Protein AF-A0A2W0AQI6-F1 (afdb_monomer)

Structure (mmCIF, N/CA/C/O backbone):
data_AF-A0A2W0AQI6-F1
#
_entry.id   AF-A0A2W0AQI6-F1
#
loop_
_atom_site.group_PDB
_atom_site.id
_atom_site.type_symbol
_atom_site.label_atom_id
_atom_site.label_alt_id
_atom_site.label_comp_id
_atom_site.label_asym_id
_atom_site.label_entity_id
_atom_site.label_seq_id
_atom_site.pdbx_PDB_ins_code
_atom_site.Cartn_x
_atom_site.Cartn_y
_atom_site.Cartn_z
_atom_site.occupancy
_atom_site.B_iso_or_equiv
_atom_site.auth_seq_id
_atom_site.auth_comp_id
_atom_site.auth_asym_id
_atom_site.auth_atom_id
_atom_site.pdbx_PDB_model_num
ATOM 1 N N . MET A 1 1 ? 1.315 15.169 10.668 1.00 60.94 1 MET A N 1
ATOM 2 C CA . MET A 1 1 ? 0.310 14.876 9.618 1.00 60.94 1 MET A CA 1
ATOM 3 C C . MET A 1 1 ? -0.712 16.007 9.590 1.00 60.94 1 MET A C 1
ATOM 5 O O . MET A 1 1 ? -1.248 16.310 10.646 1.00 60.94 1 MET A O 1
ATOM 9 N N . LEU A 1 2 ? -0.992 16.621 8.433 1.00 66.81 2 LEU A N 1
ATOM 10 C CA . LEU A 1 2 ? -1.968 17.726 8.332 1.00 66.81 2 LEU A CA 1
ATOM 11 C C . LEU A 1 2 ? -3.412 17.282 8.632 1.00 66.81 2 LEU A C 1
ATOM 13 O O . LEU A 1 2 ? -4.164 18.031 9.244 1.00 66.81 2 LEU A O 1
ATOM 17 N N . GLY A 1 3 ? -3.783 16.043 8.283 1.00 70.00 3 GLY A N 1
ATOM 18 C CA . GLY A 1 3 ? -5.128 15.510 8.546 1.00 70.00 3 GLY A CA 1
ATOM 19 C C . GLY A 1 3 ? -5.502 15.464 10.033 1.00 70.00 3 GLY A C 1
ATOM 20 O O . GLY A 1 3 ? -6.650 15.719 10.380 1.00 70.00 3 GLY A O 1
ATOM 21 N N . ALA A 1 4 ? -4.525 15.235 10.915 1.00 76.50 4 ALA A N 1
ATOM 22 C CA . ALA A 1 4 ? -4.731 15.207 12.365 1.00 76.50 4 ALA A CA 1
ATOM 23 C C . ALA A 1 4 ? -5.051 16.586 12.972 1.00 76.50 4 ALA A C 1
ATOM 25 O O . ALA A 1 4 ? -5.618 16.652 14.056 1.00 76.50 4 ALA A O 1
ATOM 26 N N . ALA A 1 5 ? -4.706 17.678 12.280 1.00 82.62 5 ALA A N 1
ATOM 27 C CA . ALA A 1 5 ? -4.998 19.048 12.709 1.00 82.62 5 ALA A CA 1
ATOM 28 C C . ALA A 1 5 ? -6.341 19.573 12.162 1.00 82.62 5 ALA A C 1
ATOM 30 O O . ALA A 1 5 ? -6.706 20.725 12.392 1.00 82.62 5 ALA A O 1
ATOM 31 N N . SER A 1 6 ? -7.076 18.749 11.406 1.00 88.50 6 SER A N 1
ATOM 32 C CA . SER A 1 6 ? -8.381 19.115 10.858 1.00 88.50 6 SER A CA 1
ATOM 33 C C . SER A 1 6 ? -9.426 19.253 11.961 1.00 88.50 6 SER A C 1
ATOM 35 O O . SER A 1 6 ? -9.529 18.394 12.832 1.00 88.50 6 SER A O 1
ATOM 37 N N . ARG A 1 7 ? -10.306 20.255 11.850 1.00 89.44 7 ARG A N 1
ATOM 38 C CA . ARG A 1 7 ? -11.473 20.405 12.742 1.00 89.44 7 ARG A CA 1
ATOM 39 C C . ARG A 1 7 ? -12.449 19.222 12.694 1.00 89.44 7 ARG A C 1
ATOM 41 O O . ARG A 1 7 ? -13.292 19.088 13.571 1.00 89.44 7 ARG A O 1
ATOM 48 N N . TYR A 1 8 ? -12.367 18.407 11.642 1.00 90.12 8 TYR A N 1
ATOM 49 C CA . TYR A 1 8 ? -13.178 17.203 11.477 1.00 90.12 8 TYR A CA 1
ATOM 50 C C . TYR A 1 8 ? -12.524 15.953 12.082 1.00 90.12 8 TYR A C 1
ATOM 52 O O . TYR A 1 8 ? -13.167 14.909 12.153 1.00 90.12 8 TYR A O 1
ATOM 60 N N . ALA A 1 9 ? -11.258 16.029 12.506 1.00 89.12 9 ALA A N 1
ATOM 61 C CA . ALA A 1 9 ? -10.592 14.924 13.177 1.00 89.12 9 ALA A CA 1
ATOM 62 C C . ALA A 1 9 ? -11.053 14.866 14.639 1.00 89.12 9 ALA A C 1
ATOM 64 O O . ALA A 1 9 ? -10.740 15.740 15.441 1.00 89.12 9 ALA A O 1
ATOM 65 N N . THR A 1 10 ? -11.803 13.824 14.995 1.00 89.94 10 THR A N 1
ATOM 66 C CA . THR A 1 10 ? -12.296 13.646 16.370 1.00 89.94 10 THR A CA 1
ATOM 67 C C . THR A 1 10 ? -11.220 13.098 17.306 1.00 89.94 10 THR A C 1
ATOM 69 O O . THR A 1 10 ? -11.241 13.368 18.504 1.00 89.94 10 THR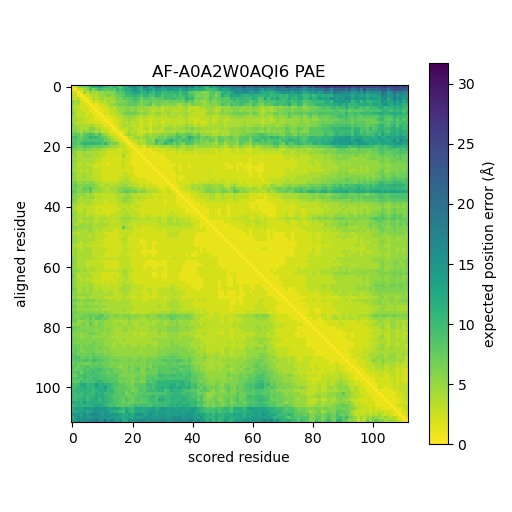 A O 1
ATOM 72 N N . ARG A 1 11 ? -10.279 12.305 16.780 1.00 89.88 11 ARG A N 1
ATOM 73 C CA . ARG A 1 11 ? -9.180 11.701 17.543 1.00 89.88 11 ARG A CA 1
ATOM 74 C C . ARG A 1 11 ? -7.918 11.644 16.689 1.00 89.88 11 ARG A C 1
ATOM 76 O O . ARG A 1 11 ? -7.989 11.405 15.486 1.00 89.88 11 ARG A O 1
ATOM 83 N N . SER A 1 12 ? -6.769 11.816 17.334 1.00 90.44 12 SER A N 1
ATOM 84 C CA . SER A 1 12 ? -5.445 11.619 16.745 1.00 90.44 12 SER A CA 1
ATOM 85 C C . SER A 1 12 ? -4.590 10.815 17.713 1.00 90.44 12 SER A C 1
ATOM 87 O O . SER A 1 12 ? -4.625 11.055 18.919 1.00 90.44 12 SER A O 1
ATOM 89 N N . LEU A 1 13 ? -3.823 9.870 17.183 1.00 89.44 13 LEU A N 1
ATOM 90 C CA . LEU A 1 13 ? -2.941 8.999 17.950 1.00 89.44 13 LEU A CA 1
ATOM 91 C C . LEU A 1 13 ? -1.550 9.027 17.322 1.00 89.44 13 LEU A C 1
ATOM 93 O O . LEU A 1 13 ? -1.416 9.152 16.104 1.00 89.44 13 LEU A O 1
ATOM 97 N N . SER A 1 14 ? -0.519 8.910 18.155 1.00 87.75 14 SER A N 1
ATOM 98 C CA . SER A 1 14 ? 0.849 8.764 17.664 1.00 87.75 14 SER A CA 1
ATOM 99 C C . SER A 1 14 ? 1.070 7.324 17.209 1.00 87.75 14 SER A C 1
ATOM 101 O O . SER A 1 14 ? 0.908 6.394 17.999 1.00 87.75 14 SER A O 1
ATOM 103 N N . SER A 1 15 ? 1.418 7.146 15.937 1.00 85.19 15 SER A N 1
ATOM 104 C CA . SER A 1 15 ? 1.823 5.854 15.380 1.00 85.19 15 SER A CA 1
ATOM 105 C C . SER A 1 15 ? 3.336 5.667 15.539 1.00 85.19 15 SER A C 1
ATOM 107 O O . SER A 1 15 ? 4.074 6.651 15.443 1.00 85.19 15 SER A O 1
ATOM 109 N N . PRO A 1 16 ? 3.824 4.423 15.702 1.00 88.50 16 PRO A N 1
ATOM 110 C CA . PRO A 1 16 ? 5.238 4.098 15.521 1.00 88.50 16 PRO A CA 1
ATOM 111 C C . PRO A 1 16 ? 5.760 4.517 14.136 1.00 88.50 16 PRO A C 1
ATOM 113 O O . PRO A 1 16 ? 4.971 4.688 13.199 1.00 88.50 16 PRO A O 1
ATOM 116 N N . SER A 1 17 ? 7.086 4.653 14.020 1.00 83.19 17 SER A N 1
ATOM 117 C CA . SER A 1 17 ? 7.779 4.969 12.761 1.00 83.19 17 SER A CA 1
ATOM 118 C C . SER A 1 17 ? 7.550 3.887 11.699 1.00 83.19 17 SER A C 1
ATOM 120 O O . SER A 1 17 ? 7.428 2.707 12.038 1.00 83.19 17 SER A O 1
ATOM 122 N N . SER A 1 18 ? 7.542 4.266 10.413 1.00 74.12 18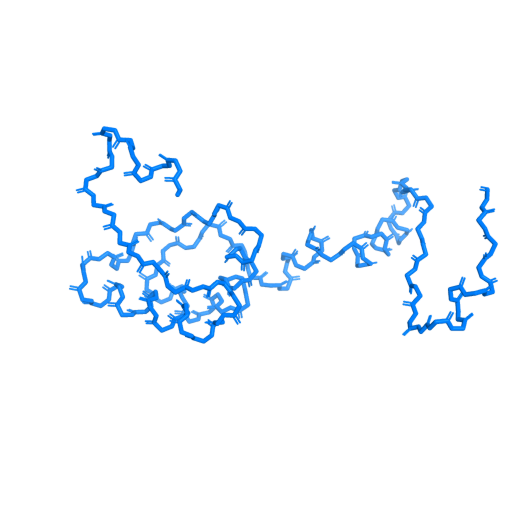 SER A N 1
ATOM 123 C CA . SER A 1 18 ? 7.332 3.320 9.305 1.00 74.12 18 SER A CA 1
ATOM 124 C C . SER A 1 18 ? 8.483 2.326 9.118 1.00 74.12 18 SER A C 1
ATOM 126 O O . SER A 1 18 ? 8.272 1.214 8.630 1.00 74.12 18 SER A O 1
ATOM 128 N N . GLU A 1 19 ? 9.684 2.677 9.583 1.00 76.25 19 GLU A N 1
ATOM 129 C CA . GLU A 1 19 ? 10.852 1.787 9.595 1.00 76.25 19 GLU A CA 1
ATOM 130 C C . GLU A 1 19 ? 10.657 0.572 10.520 1.00 76.25 19 GLU A C 1
ATOM 132 O O . GLU A 1 19 ? 11.256 -0.484 10.323 1.00 76.25 19 GLU A O 1
ATOM 137 N N . GLU A 1 20 ? 9.765 0.676 11.508 1.00 82.44 20 GLU A N 1
ATOM 138 C CA . GLU A 1 20 ? 9.513 -0.370 12.496 1.00 82.44 20 GLU A CA 1
ATOM 139 C C . GLU A 1 20 ? 8.260 -1.176 12.136 1.00 82.44 20 GLU A C 1
ATOM 141 O O . GLU A 1 20 ? 7.305 -1.263 12.912 1.00 82.44 20 GLU A O 1
ATOM 146 N N . SER A 1 21 ? 8.266 -1.803 10.954 1.00 84.94 21 SER A N 1
ATOM 147 C CA . SER A 1 21 ? 7.081 -2.443 10.357 1.00 84.94 21 SER A CA 1
ATOM 148 C C . SER A 1 21 ? 6.312 -3.370 11.311 1.00 84.94 21 SER A C 1
ATOM 150 O O . SER A 1 21 ? 5.083 -3.358 11.327 1.00 84.94 21 SER A O 1
ATOM 152 N N . ARG A 1 22 ? 7.009 -4.145 12.158 1.00 90.56 22 ARG A N 1
ATOM 153 C CA . ARG A 1 22 ? 6.357 -5.015 13.155 1.00 90.56 22 ARG A CA 1
ATOM 154 C C . ARG A 1 22 ? 5.633 -4.218 14.243 1.00 90.56 22 ARG A C 1
ATOM 156 O O . ARG A 1 22 ? 4.484 -4.525 14.534 1.00 90.56 22 ARG A O 1
ATOM 163 N N . LYS A 1 23 ? 6.252 -3.166 14.790 1.00 93.00 23 LYS A N 1
ATOM 164 C CA . LYS A 1 23 ? 5.600 -2.305 15.791 1.00 93.00 23 LYS A CA 1
ATOM 165 C C . LYS A 1 23 ? 4.394 -1.584 15.201 1.00 93.00 23 LYS A C 1
ATOM 167 O O . LYS A 1 23 ? 3.386 -1.431 15.881 1.00 93.00 23 LYS A O 1
ATOM 172 N N . GLN A 1 24 ? 4.484 -1.159 13.942 1.00 92.94 24 GLN A N 1
ATOM 173 C CA . GLN A 1 24 ? 3.368 -0.512 13.258 1.00 92.94 24 GLN A CA 1
ATOM 174 C C . GLN A 1 24 ? 2.207 -1.489 13.009 1.00 92.94 24 GLN A C 1
ATOM 176 O O . GLN A 1 24 ? 1.048 -1.127 13.205 1.00 92.94 24 GLN A O 1
ATOM 181 N N . LEU A 1 25 ? 2.505 -2.741 12.648 1.00 94.88 25 LEU A N 1
ATOM 182 C CA . LEU A 1 25 ? 1.500 -3.798 12.533 1.00 94.88 25 LEU A CA 1
ATOM 183 C C . LEU A 1 25 ? 0.817 -4.078 13.879 1.00 94.88 25 LEU A C 1
ATOM 185 O O . LEU A 1 25 ? -0.412 -4.068 13.957 1.00 94.88 25 LEU A O 1
ATOM 189 N N . ASP A 1 26 ? 1.604 -4.266 14.940 1.00 94.94 26 ASP A N 1
ATOM 190 C CA . ASP A 1 26 ? 1.089 -4.514 16.289 1.00 94.94 26 ASP A CA 1
ATOM 191 C C . ASP A 1 26 ? 0.246 -3.334 16.787 1.00 94.94 26 ASP A C 1
ATOM 193 O O . ASP A 1 26 ? -0.784 -3.532 17.433 1.00 94.94 26 ASP A O 1
ATOM 197 N N . PHE A 1 27 ? 0.648 -2.101 16.467 1.00 95.12 27 PHE A N 1
ATOM 198 C CA . PHE A 1 27 ? 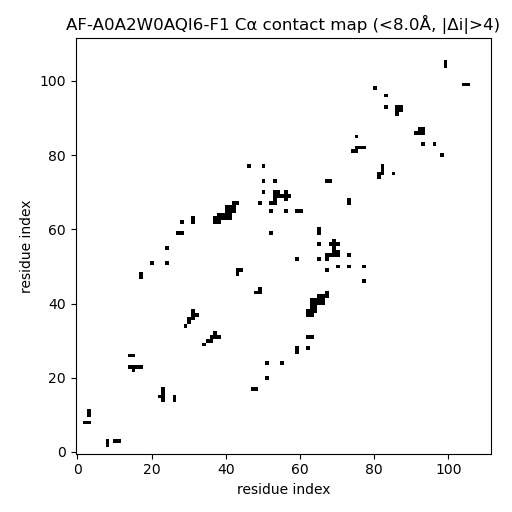-0.127 -0.899 16.763 1.00 95.12 27 PHE A CA 1
ATOM 199 C C . PHE A 1 27 ? -1.508 -0.946 16.102 1.00 95.12 27 PHE A C 1
ATOM 201 O O . PHE A 1 27 ? -2.501 -0.741 16.794 1.00 95.12 27 PHE A O 1
ATOM 208 N N . LEU A 1 28 ? -1.593 -1.270 14.807 1.00 95.06 28 LEU A N 1
ATOM 209 C CA . LEU A 1 28 ? -2.872 -1.367 14.094 1.00 95.06 28 LEU A CA 1
ATOM 210 C C . LEU A 1 28 ? -3.767 -2.473 14.670 1.00 95.06 28 LEU A C 1
ATOM 212 O O . LEU A 1 28 ? -4.947 -2.245 14.911 1.00 95.06 28 LEU A O 1
ATOM 216 N N . VAL A 1 29 ? -3.223 -3.654 14.965 1.00 95.56 29 VAL A N 1
ATOM 217 C CA . VAL A 1 29 ? -4.016 -4.740 15.571 1.00 95.56 29 VAL A CA 1
ATOM 218 C C . VAL A 1 29 ? -4.537 -4.335 16.955 1.00 95.56 29 VAL A C 1
ATOM 220 O O . VAL A 1 29 ? -5.725 -4.477 17.246 1.00 95.56 29 VAL A O 1
ATOM 223 N N . ASN A 1 30 ? -3.677 -3.763 17.803 1.00 95.38 30 ASN A N 1
ATOM 224 C CA . ASN A 1 30 ? -4.082 -3.282 19.124 1.00 95.38 30 ASN A CA 1
ATOM 225 C C . ASN A 1 30 ? -5.116 -2.157 19.041 1.00 95.38 30 ASN A C 1
ATOM 227 O O . ASN A 1 30 ? -6.014 -2.100 19.879 1.00 95.38 30 ASN A O 1
ATOM 231 N N . LEU A 1 31 ? -5.000 -1.282 18.043 1.00 95.00 31 LEU A N 1
ATOM 232 C CA . LEU A 1 31 ? -5.934 -0.191 17.821 1.00 95.00 31 LEU A CA 1
ATOM 233 C C . LEU A 1 31 ? -7.342 -0.729 17.539 1.00 95.00 31 LEU A C 1
ATOM 235 O O . LEU A 1 31 ? -8.296 -0.283 18.172 1.00 95.00 31 LEU A O 1
ATOM 239 N N . ALA A 1 32 ? -7.479 -1.726 16.661 1.00 95.31 32 ALA A N 1
ATOM 240 C CA . ALA A 1 32 ? -8.768 -2.362 16.383 1.00 95.31 32 ALA A CA 1
ATOM 241 C C . ALA A 1 32 ? -9.417 -2.960 17.637 1.00 95.31 32 ALA A C 1
ATOM 243 O O . ALA A 1 32 ? -10.612 -2.769 17.862 1.00 95.31 32 ALA A O 1
ATOM 244 N N . ILE A 1 33 ? -8.620 -3.658 18.453 1.00 93.44 33 ILE A N 1
ATOM 245 C CA . ILE A 1 33 ? -9.097 -4.391 19.632 1.00 93.44 33 ILE A CA 1
ATOM 246 C C . ILE A 1 33 ? -9.466 -3.440 20.777 1.00 93.44 33 ILE A C 1
ATOM 248 O O . ILE A 1 33 ? -10.484 -3.638 21.435 1.00 93.44 33 ILE A O 1
ATOM 252 N N . LYS A 1 34 ? -8.638 -2.423 21.041 1.00 93.38 34 LYS A N 1
ATOM 253 C CA . LYS A 1 34 ? -8.758 -1.581 22.243 1.00 93.38 34 LYS A CA 1
ATOM 254 C C . LYS A 1 34 ? -9.607 -0.334 22.034 1.00 93.38 34 LYS A C 1
ATOM 256 O O . LYS A 1 34 ? -10.247 0.118 22.974 1.00 93.38 34 LYS A O 1
ATOM 261 N N . GLU A 1 35 ? -9.619 0.218 20.822 1.00 90.31 35 GLU A N 1
ATOM 262 C CA . GLU A 1 35 ? -10.231 1.526 20.550 1.00 90.31 35 GLU A CA 1
ATOM 263 C C . GLU A 1 35 ? -11.581 1.437 19.828 1.00 90.31 35 GLU A C 1
ATOM 265 O O . GLU A 1 35 ? -12.125 2.461 19.416 1.00 90.31 35 GLU A O 1
ATOM 270 N N . GLY A 1 36 ? -12.135 0.231 19.660 1.00 87.50 36 GLY A N 1
ATOM 271 C CA . GLY A 1 36 ? -13.464 0.036 19.072 1.00 87.50 36 GLY A CA 1
ATOM 272 C C . GLY A 1 36 ? -13.558 0.416 17.590 1.00 87.50 36 GLY A C 1
ATOM 273 O O . GLY A 1 36 ? -14.646 0.703 17.097 1.00 87.50 36 GLY A O 1
ATOM 274 N N . VAL A 1 37 ? -12.428 0.427 16.872 1.00 93.62 37 VAL A N 1
ATOM 275 C CA . VAL A 1 37 ? -12.365 0.751 15.432 1.00 93.62 37 VAL A CA 1
ATOM 276 C C . VAL A 1 37 ? -12.350 -0.490 14.532 1.00 93.62 37 VAL A C 1
ATOM 278 O O . VAL A 1 37 ? -12.059 -0.400 13.339 1.00 93.62 37 VAL A O 1
ATOM 281 N N . ALA A 1 38 ? -12.652 -1.666 15.084 1.00 94.75 38 ALA A N 1
ATOM 282 C CA . ALA A 1 38 ? -12.808 -2.882 14.297 1.00 94.75 38 ALA A CA 1
ATOM 283 C C . ALA A 1 38 ? -13.890 -2.699 13.212 1.00 94.75 38 ALA A C 1
ATOM 285 O O . ALA A 1 38 ? -14.948 -2.113 13.440 1.00 94.75 38 ALA A O 1
ATOM 286 N N . GLY A 1 39 ? -13.606 -3.174 12.001 1.00 96.56 39 GLY A N 1
ATOM 287 C CA . GLY A 1 39 ? -14.464 -3.036 10.825 1.00 96.56 39 GLY A CA 1
ATOM 288 C C . GLY A 1 39 ? -14.405 -1.670 10.134 1.00 96.56 39 GLY A C 1
ATOM 289 O O . GLY A 1 39 ? -15.069 -1.489 9.109 1.00 96.56 39 GLY A O 1
ATOM 290 N N . TRP A 1 40 ? -13.617 -0.714 10.638 1.00 97.00 40 TRP A N 1
ATOM 291 C CA . TRP A 1 40 ? -13.450 0.589 9.990 1.00 97.00 40 TRP A CA 1
ATOM 292 C C . TRP A 1 40 ? -12.658 0.472 8.687 1.00 97.00 40 TRP A C 1
ATOM 294 O O . TRP A 1 40 ? -11.850 -0.442 8.502 1.00 97.00 40 TRP A O 1
ATOM 304 N N . ALA A 1 41 ? -12.889 1.422 7.779 1.00 97.12 41 ALA A N 1
ATOM 305 C CA . ALA A 1 41 ? -12.108 1.541 6.558 1.00 97.12 41 ALA A CA 1
ATOM 306 C C . ALA A 1 41 ? -10.753 2.201 6.841 1.00 97.12 41 ALA A C 1
ATOM 308 O O . ALA A 1 41 ? -10.695 3.261 7.465 1.00 97.12 41 ALA A O 1
ATOM 309 N N . VAL A 1 42 ? -9.672 1.588 6.359 1.00 95.62 42 VAL A N 1
ATOM 310 C CA . VAL A 1 42 ? -8.310 2.119 6.521 1.00 95.62 42 VAL A CA 1
ATOM 311 C C . VAL A 1 42 ? -7.859 2.779 5.227 1.00 95.62 42 VAL A C 1
ATOM 313 O O . VAL A 1 42 ? -7.843 2.137 4.176 1.00 95.62 42 VAL A O 1
ATOM 316 N N . PHE A 1 43 ? -7.455 4.046 5.320 1.00 94.12 43 PHE A N 1
ATOM 317 C CA . PHE A 1 43 ? -6.915 4.837 4.215 1.00 94.12 43 PHE A CA 1
ATOM 318 C C . PHE A 1 43 ? -5.441 5.165 4.484 1.00 94.12 43 PHE A C 1
ATOM 320 O O . PHE A 1 43 ? -5.152 6.129 5.198 1.00 94.12 43 PHE A O 1
ATOM 327 N N . PRO A 1 44 ? -4.491 4.367 3.967 1.00 92.44 44 PRO A N 1
ATOM 328 C CA . PRO A 1 44 ? -3.080 4.718 4.052 1.00 92.44 44 PRO A CA 1
ATOM 329 C C . PRO A 1 44 ? -2.771 5.947 3.190 1.00 92.44 44 PRO A C 1
ATOM 331 O O . PRO A 1 44 ? -3.257 6.069 2.069 1.00 92.44 44 PRO A O 1
ATOM 334 N N . THR A 1 45 ? -1.934 6.846 3.708 1.00 90.00 45 THR A N 1
ATOM 335 C CA . THR A 1 45 ? -1.573 8.110 3.037 1.00 90.00 45 THR A CA 1
ATOM 336 C C . THR A 1 45 ? -0.091 8.206 2.674 1.00 90.00 45 THR A C 1
ATOM 338 O O . THR A 1 45 ? 0.366 9.269 2.266 1.00 90.00 45 THR A O 1
ATOM 341 N N . SER A 1 46 ? 0.682 7.139 2.880 1.00 89.88 46 SER A N 1
ATOM 342 C CA . SER A 1 46 ? 2.092 7.055 2.490 1.00 89.88 46 SER A CA 1
ATOM 343 C C . SER A 1 46 ? 2.397 5.693 1.886 1.00 89.88 46 SER A C 1
ATOM 345 O O . SER A 1 46 ? 1.827 4.691 2.325 1.00 89.88 46 SER A O 1
ATOM 347 N N . ASP A 1 47 ? 3.328 5.655 0.935 1.00 89.69 47 ASP A N 1
ATOM 348 C CA . ASP A 1 47 ? 3.729 4.428 0.240 1.00 89.69 47 ASP A CA 1
ATOM 349 C C . ASP A 1 47 ? 4.161 3.329 1.217 1.00 89.69 47 ASP A C 1
ATOM 351 O O . ASP A 1 47 ? 3.724 2.187 1.082 1.00 89.69 47 ASP A O 1
ATOM 355 N N . ASP A 1 48 ? 4.922 3.669 2.262 1.00 90.38 48 ASP A N 1
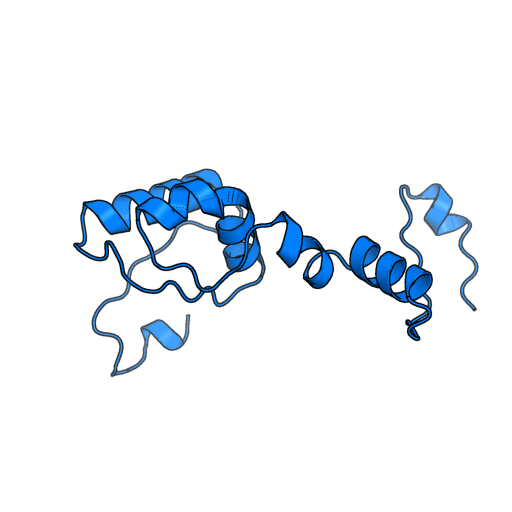ATOM 356 C CA . ASP A 1 48 ? 5.322 2.715 3.306 1.00 90.38 48 ASP A CA 1
ATOM 357 C C . ASP A 1 48 ? 4.120 2.040 3.968 1.00 90.38 48 ASP A C 1
ATOM 359 O O . ASP A 1 48 ? 4.091 0.820 4.141 1.00 90.38 48 ASP A O 1
ATOM 363 N N . THR A 1 49 ? 3.097 2.827 4.310 1.00 92.19 49 THR A N 1
ATOM 364 C CA . THR A 1 49 ? 1.911 2.309 4.998 1.00 92.19 49 THR A CA 1
ATOM 365 C C . THR A 1 49 ? 1.046 1.492 4.042 1.00 92.19 49 THR A C 1
ATOM 367 O O . THR A 1 49 ? 0.520 0.450 4.433 1.00 92.19 49 THR A O 1
ATOM 370 N N . VAL A 1 50 ? 0.943 1.908 2.773 1.00 94.31 50 VAL A N 1
ATOM 371 C CA . VAL A 1 50 ? 0.283 1.122 1.718 1.00 94.31 50 VAL A CA 1
ATOM 372 C C . VAL A 1 50 ? 0.983 -0.239 1.576 1.00 94.31 50 VAL A C 1
ATOM 374 O O . VAL A 1 50 ? 0.325 -1.281 1.585 1.00 94.31 50 VAL A O 1
ATOM 377 N N . MET A 1 51 ? 2.317 -0.258 1.503 1.00 94.44 51 MET A N 1
ATOM 378 C CA . MET A 1 51 ? 3.103 -1.488 1.384 1.00 94.44 51 MET A CA 1
ATOM 379 C C . MET A 1 51 ? 2.972 -2.390 2.615 1.00 94.44 51 MET A C 1
ATOM 381 O O . MET A 1 51 ? 2.798 -3.600 2.455 1.00 94.44 51 MET A O 1
ATOM 385 N N . LEU A 1 52 ? 3.028 -1.826 3.827 1.00 95.00 52 LEU A N 1
ATOM 386 C CA . LEU A 1 52 ? 2.824 -2.560 5.079 1.00 95.00 52 LEU A CA 1
ATOM 387 C C . LEU A 1 52 ? 1.466 -3.270 5.069 1.00 95.00 52 LEU A C 1
ATOM 389 O O . LEU A 1 52 ? 1.401 -4.487 5.251 1.00 95.00 52 LEU A O 1
ATOM 393 N N . ILE A 1 53 ? 0.392 -2.520 4.801 1.00 96.19 53 ILE A N 1
ATOM 394 C CA . ILE A 1 53 ? -0.971 -3.056 4.781 1.00 96.19 53 ILE A CA 1
ATOM 395 C C . ILE A 1 53 ? -1.104 -4.138 3.711 1.00 96.19 53 ILE A C 1
ATOM 397 O O . ILE A 1 53 ? -1.633 -5.208 3.990 1.00 96.19 53 ILE A O 1
ATOM 401 N N . ALA A 1 54 ? -0.587 -3.914 2.503 1.00 96.75 54 ALA A N 1
ATOM 402 C CA . ALA A 1 54 ? -0.679 -4.885 1.417 1.00 96.75 54 ALA A CA 1
ATOM 403 C C . ALA A 1 54 ? 0.076 -6.192 1.703 1.00 96.75 54 ALA A C 1
ATOM 405 O O . ALA A 1 54 ? -0.381 -7.269 1.304 1.00 96.75 54 ALA A O 1
ATOM 406 N N . ARG A 1 55 ? 1.236 -6.114 2.371 1.00 96.00 55 ARG A N 1
ATOM 407 C CA . ARG A 1 55 ? 2.040 -7.283 2.771 1.00 96.00 55 ARG A CA 1
ATOM 408 C C . ARG A 1 55 ? 1.388 -8.067 3.908 1.00 96.00 55 ARG A C 1
ATOM 410 O O . ARG A 1 55 ? 1.464 -9.291 3.904 1.00 96.00 55 ARG A O 1
ATOM 417 N N . HIS A 1 56 ? 0.705 -7.382 4.823 1.00 97.00 56 HIS A N 1
ATOM 418 C CA . HIS A 1 56 ? -0.019 -7.983 5.950 1.00 97.00 56 HIS A CA 1
ATOM 419 C C . HIS A 1 56 ? -1.538 -8.023 5.737 1.00 97.00 56 HIS A C 1
ATOM 421 O O . HIS A 1 56 ? -2.302 -8.087 6.699 1.00 97.00 56 HIS A O 1
ATOM 427 N N . HIS A 1 57 ? -1.980 -8.008 4.476 1.00 97.69 57 HIS A N 1
ATOM 428 C CA . HIS A 1 57 ? -3.386 -7.825 4.125 1.00 97.69 57 HIS A CA 1
ATOM 429 C C . HIS A 1 57 ? -4.283 -8.892 4.746 1.00 97.69 57 HIS A C 1
ATOM 431 O O . HIS A 1 57 ? -5.339 -8.551 5.259 1.00 97.69 57 HIS A O 1
ATOM 437 N N . ALA A 1 58 ? -3.883 -10.168 4.700 1.00 97.44 58 ALA A N 1
ATOM 438 C CA . ALA A 1 58 ? -4.688 -11.267 5.236 1.00 97.44 58 ALA A CA 1
ATOM 439 C C . ALA A 1 58 ? -5.033 -11.034 6.716 1.00 97.44 58 ALA A C 1
ATOM 441 O O . ALA A 1 58 ? -6.207 -10.945 7.057 1.00 97.44 58 ALA A O 1
ATOM 442 N N . LEU A 1 59 ? -4.013 -10.790 7.543 1.00 96.88 59 LEU A N 1
ATOM 443 C CA . LEU A 1 59 ? -4.176 -10.514 8.968 1.00 96.88 59 LEU A CA 1
ATOM 444 C C . LEU A 1 59 ? -4.997 -9.242 9.219 1.00 96.88 59 LEU A C 1
ATOM 446 O O . LEU A 1 59 ? -5.953 -9.249 9.982 1.00 96.88 59 LEU A O 1
ATOM 450 N N . LEU A 1 60 ? -4.640 -8.127 8.576 1.00 97.56 60 LEU A N 1
ATOM 451 C CA . LEU A 1 60 ? -5.309 -6.848 8.831 1.00 97.56 60 LEU A CA 1
ATOM 452 C C . LEU A 1 60 ? -6.758 -6.824 8.326 1.00 97.56 60 LEU A C 1
ATOM 454 O O . LEU A 1 60 ? -7.571 -6.079 8.870 1.00 97.56 60 LEU A O 1
ATOM 458 N N . SER A 1 61 ? -7.100 -7.647 7.330 1.00 97.56 61 SER A N 1
ATOM 459 C CA . SER A 1 61 ? -8.472 -7.769 6.828 1.00 97.56 61 SER A CA 1
ATOM 460 C C . SER A 1 61 ? -9.427 -8.464 7.800 1.00 97.56 61 SER A C 1
ATOM 462 O O . SER A 1 61 ? -10.636 -8.309 7.665 1.00 97.56 61 SER A O 1
ATOM 464 N N . GLU A 1 62 ? -8.907 -9.164 8.813 1.00 97.38 62 GLU A N 1
ATOM 465 C CA . GLU A 1 62 ? -9.720 -9.711 9.908 1.00 97.38 62 GLU A CA 1
ATOM 466 C C . GLU A 1 62 ? -10.234 -8.604 10.843 1.00 97.38 62 GLU A C 1
ATOM 468 O O . GLU A 1 62 ? -11.291 -8.741 11.457 1.00 97.38 62 GLU A O 1
ATOM 473 N N . PHE A 1 63 ? -9.514 -7.480 10.922 1.00 97.50 63 PHE A N 1
ATOM 474 C CA . PHE A 1 63 ? -9.822 -6.368 11.823 1.00 97.50 63 PHE A CA 1
ATOM 475 C C . PHE A 1 63 ? -10.408 -5.148 11.110 1.00 97.50 63 PHE A C 1
ATOM 477 O O . PHE A 1 63 ? -11.112 -4.360 11.738 1.00 97.50 63 PHE A O 1
ATOM 484 N N . TYR A 1 64 ? -10.127 -4.966 9.819 1.00 98.06 64 TYR A N 1
ATOM 485 C CA . TYR A 1 64 ? -10.412 -3.735 9.083 1.00 98.06 64 TYR A CA 1
ATOM 486 C C . TYR A 1 64 ? -10.983 -3.984 7.688 1.00 98.06 64 TYR A C 1
ATOM 488 O O . TYR A 1 64 ? -10.704 -4.989 7.038 1.00 98.06 64 TYR A O 1
ATOM 496 N N . ARG A 1 65 ? -11.699 -2.983 7.163 1.00 97.88 65 ARG A N 1
ATOM 497 C CA . ARG A 1 65 ? -12.018 -2.892 5.733 1.00 97.88 65 ARG A CA 1
ATOM 498 C C . ARG A 1 65 ? -10.843 -2.237 5.010 1.00 97.88 65 ARG A C 1
ATOM 500 O O . ARG A 1 65 ? -10.651 -1.022 5.075 1.00 97.88 65 ARG A O 1
ATOM 507 N N . LEU A 1 66 ? -10.027 -3.044 4.342 1.00 97.88 66 LEU A N 1
ATOM 508 C CA . LEU A 1 66 ? -8.835 -2.549 3.659 1.00 97.88 66 LEU A CA 1
ATOM 509 C C . LEU A 1 66 ? -9.189 -1.954 2.293 1.00 97.88 66 LEU A C 1
ATOM 511 O O . LEU A 1 66 ? -9.865 -2.582 1.483 1.00 97.88 66 LEU A O 1
ATOM 515 N N . THR A 1 67 ? -8.700 -0.741 2.034 1.00 97.06 67 THR A N 1
ATOM 516 C CA . THR A 1 67 ? -8.808 -0.068 0.724 1.00 97.06 67 THR A CA 1
ATOM 517 C C . THR A 1 67 ? -7.624 -0.383 -0.194 1.00 97.06 67 THR A C 1
ATOM 519 O O . THR A 1 67 ? -7.615 -0.024 -1.367 1.00 97.06 67 THR A O 1
ATOM 522 N N . THR A 1 68 ? -6.609 -1.058 0.344 1.00 96.75 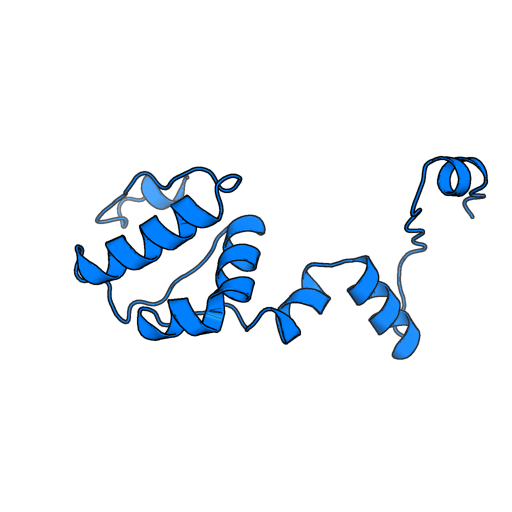68 THR A N 1
ATOM 523 C CA . THR A 1 68 ? -5.397 -1.464 -0.366 1.00 96.75 68 THR A CA 1
ATOM 524 C C . THR A 1 68 ? -5.507 -2.931 -0.768 1.00 96.75 68 THR A C 1
ATOM 526 O O . THR A 1 68 ? -5.867 -3.742 0.082 1.00 96.75 68 THR A O 1
ATOM 529 N N . PRO A 1 69 ? -5.172 -3.314 -2.012 1.00 96.31 69 PRO A N 1
ATOM 530 C CA . PRO A 1 69 ? -5.193 -4.712 -2.417 1.00 96.31 69 PRO A CA 1
ATOM 531 C C . PRO A 1 69 ? -4.020 -5.499 -1.814 1.00 96.31 69 PRO A C 1
ATOM 533 O O . PRO A 1 69 ? -3.016 -4.943 -1.369 1.00 96.31 69 PRO A O 1
ATOM 536 N N . HIS A 1 70 ? -4.109 -6.828 -1.859 1.00 97.31 70 HIS A N 1
ATOM 537 C CA . HIS A 1 70 ? -3.016 -7.709 -1.443 1.00 97.31 70 HIS A CA 1
ATOM 538 C C . HIS A 1 70 ? -1.725 -7.419 -2.232 1.00 97.31 70 HIS A C 1
ATOM 540 O O . HIS A 1 70 ? -1.767 -7.135 -3.433 1.00 97.31 70 HIS A O 1
ATOM 546 N N . TRP A 1 71 ? -0.562 -7.607 -1.593 1.00 96.25 71 TRP A N 1
ATOM 547 C CA . TRP A 1 71 ? 0.761 -7.358 -2.188 1.00 96.25 71 TRP A CA 1
ATOM 548 C C . TRP A 1 71 ? 0.970 -7.964 -3.585 1.00 96.25 71 TRP A C 1
ATOM 550 O O . TRP A 1 71 ? 1.630 -7.359 -4.423 1.00 96.25 71 TRP A O 1
ATOM 560 N N . LYS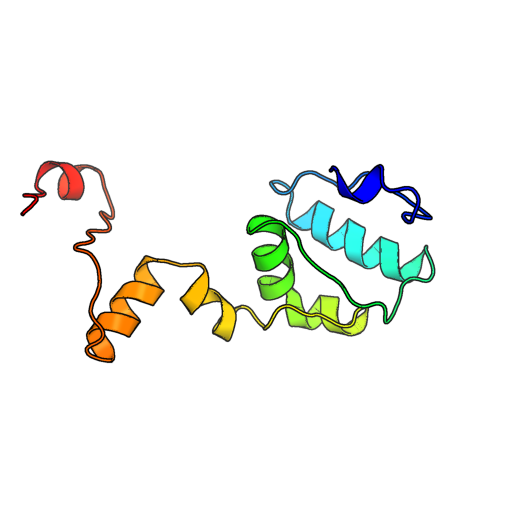 A 1 72 ? 0.367 -9.126 -3.879 1.00 95.31 72 LYS A N 1
ATOM 561 C CA . LYS A 1 72 ? 0.460 -9.782 -5.194 1.00 95.31 72 LYS A CA 1
ATOM 562 C C . LYS A 1 72 ? -0.037 -8.905 -6.353 1.00 95.31 72 LYS A C 1
ATOM 564 O O . LYS A 1 72 ? 0.464 -9.051 -7.461 1.00 95.31 72 LYS A O 1
ATOM 569 N N . VAL A 1 73 ? -0.996 -8.017 -6.086 1.00 95.62 73 VAL A N 1
ATOM 570 C CA . VAL A 1 73 ? -1.526 -7.042 -7.047 1.00 95.62 73 VAL A CA 1
ATOM 571 C C . VAL A 1 73 ? -0.740 -5.741 -6.934 1.00 95.62 73 VAL A C 1
ATOM 573 O O . VAL A 1 73 ? -0.219 -5.250 -7.931 1.00 95.62 73 VAL A O 1
ATOM 576 N N . LEU A 1 74 ? -0.593 -5.220 -5.710 1.00 95.56 74 LEU A N 1
ATOM 577 C CA . LEU A 1 74 ? 0.017 -3.911 -5.475 1.00 95.56 74 LEU A CA 1
ATOM 578 C C . LEU A 1 74 ? 1.474 -3.820 -5.962 1.00 95.56 74 LEU A C 1
ATOM 580 O O . LEU A 1 74 ? 1.898 -2.766 -6.432 1.00 95.56 74 LEU A O 1
ATOM 584 N N . ARG A 1 75 ? 2.240 -4.920 -5.894 1.00 95.06 75 ARG A N 1
ATOM 585 C CA . ARG A 1 75 ? 3.661 -4.961 -6.285 1.00 95.06 75 ARG A CA 1
ATOM 586 C C . ARG A 1 75 ? 3.935 -4.389 -7.676 1.00 95.06 75 ARG A C 1
ATOM 588 O O . ARG A 1 75 ? 5.005 -3.837 -7.884 1.00 95.06 75 ARG A O 1
ATOM 595 N N . TRP A 1 76 ? 2.988 -4.509 -8.604 1.00 93.81 76 TRP A N 1
ATOM 596 C CA . TRP A 1 76 ? 3.141 -3.997 -9.964 1.00 93.81 76 TRP A CA 1
ATOM 597 C C . TRP A 1 76 ? 3.063 -2.472 -10.039 1.00 93.81 76 TRP A C 1
ATOM 599 O O . TRP A 1 76 ? 3.668 -1.901 -10.930 1.00 93.81 76 TRP A O 1
ATOM 609 N N . GLY A 1 77 ? 2.365 -1.811 -9.112 1.00 90.44 77 GLY A N 1
ATOM 610 C CA . GLY A 1 77 ? 2.331 -0.348 -9.021 1.00 90.44 77 GLY A CA 1
ATOM 611 C C . GLY A 1 77 ? 3.473 0.235 -8.182 1.00 90.44 77 GLY A C 1
ATOM 612 O O . GLY A 1 77 ? 3.957 1.320 -8.484 1.00 90.44 77 GLY A O 1
ATOM 613 N N . CYS A 1 78 ? 3.925 -0.485 -7.148 1.00 90.56 78 CYS A N 1
ATOM 614 C CA . CYS A 1 78 ? 4.964 0.009 -6.236 1.00 90.56 78 CYS A CA 1
ATOM 615 C C . CYS A 1 78 ? 6.398 -0.277 -6.710 1.00 90.56 78 CYS A C 1
ATOM 617 O O . CYS A 1 78 ? 7.289 0.541 -6.495 1.00 90.56 78 CYS A O 1
ATOM 619 N N . ASP A 1 79 ? 6.658 -1.435 -7.324 1.00 91.50 79 ASP A N 1
ATOM 620 C CA . ASP A 1 79 ? 8.003 -1.806 -7.770 1.00 91.50 79 ASP A CA 1
ATOM 621 C C . ASP A 1 79 ? 8.196 -1.437 -9.245 1.00 91.50 79 ASP A C 1
ATOM 623 O O . ASP A 1 79 ? 7.714 -2.127 -10.147 1.00 91.50 79 ASP A O 1
ATOM 627 N N . LYS A 1 80 ? 8.957 -0.365 -9.495 1.00 91.50 80 LYS A N 1
ATOM 628 C CA . LYS A 1 80 ? 9.237 0.131 -10.851 1.00 91.50 80 LYS A CA 1
ATOM 629 C C . LYS A 1 80 ? 9.914 -0.908 -11.751 1.00 91.50 80 LYS A C 1
ATOM 631 O O . LYS A 1 80 ? 9.651 -0.911 -12.950 1.00 91.50 80 LYS A O 1
ATOM 636 N N . ARG A 1 81 ? 10.737 -1.821 -11.211 1.00 92.62 81 ARG A N 1
ATOM 637 C CA . ARG A 1 81 ? 11.342 -2.901 -12.019 1.00 92.62 81 ARG A CA 1
ATOM 638 C C . ARG A 1 81 ? 10.272 -3.828 -12.564 1.00 92.62 81 ARG A C 1
ATOM 640 O O . ARG A 1 81 ? 10.330 -4.221 -13.725 1.00 92.62 81 ARG A O 1
ATOM 647 N N . LEU A 1 82 ? 9.324 -4.206 -11.711 1.00 93.88 82 LEU A N 1
ATOM 648 C CA . LEU A 1 82 ? 8.220 -5.070 -12.111 1.00 93.88 82 LEU A CA 1
ATOM 649 C C . LEU A 1 82 ? 7.271 -4.338 -13.055 1.00 93.88 82 LEU A C 1
ATOM 651 O O . LEU A 1 82 ? 6.893 -4.909 -14.071 1.00 93.88 82 LEU A O 1
ATOM 655 N N . LEU A 1 83 ? 6.945 -3.080 -12.753 1.00 95.06 83 LEU A N 1
ATOM 656 C CA . LEU A 1 83 ? 6.091 -2.241 -13.589 1.00 95.06 83 LEU A CA 1
ATOM 657 C C . LEU A 1 83 ? 6.625 -2.134 -15.020 1.00 95.06 83 LEU A C 1
ATOM 659 O O . LEU A 1 83 ? 5.893 -2.369 -15.974 1.00 95.06 83 LEU A O 1
ATOM 663 N N . TYR A 1 84 ? 7.908 -1.808 -15.174 1.00 94.69 84 TYR A N 1
ATOM 664 C CA . TYR A 1 84 ? 8.509 -1.619 -16.492 1.00 94.69 84 TYR A CA 1
ATOM 665 C C . TYR A 1 84 ? 8.734 -2.925 -17.242 1.00 94.69 84 TYR A C 1
ATOM 667 O O . TYR A 1 84 ? 8.573 -2.943 -18.458 1.00 94.69 84 TYR A O 1
ATOM 675 N N . ARG A 1 85 ? 9.022 -4.025 -16.535 1.00 92.94 85 ARG A N 1
ATOM 676 C CA . ARG A 1 85 ? 9.014 -5.353 -17.156 1.00 92.94 85 ARG A CA 1
ATOM 677 C C . ARG A 1 85 ? 7.627 -5.700 -17.697 1.00 92.94 85 ARG A C 1
ATOM 679 O O . ARG A 1 85 ? 7.518 -6.136 -18.830 1.00 92.94 85 ARG A O 1
ATOM 686 N N . LEU A 1 86 ? 6.575 -5.449 -16.916 1.00 94.62 86 LEU A N 1
ATOM 687 C CA . LEU A 1 86 ? 5.202 -5.687 -17.361 1.00 94.62 86 LEU A CA 1
ATOM 688 C C . LEU A 1 86 ? 4.826 -4.805 -18.556 1.00 94.62 86 LEU A C 1
ATOM 690 O O . LEU A 1 86 ? 4.172 -5.280 -19.477 1.00 94.62 86 LEU A O 1
ATOM 694 N N . ALA A 1 87 ? 5.237 -3.535 -18.557 1.00 95.12 87 ALA A N 1
ATOM 695 C CA . ALA A 1 87 ? 5.020 -2.643 -19.693 1.00 95.12 87 ALA A CA 1
ATOM 696 C C . ALA A 1 87 ? 5.689 -3.184 -20.967 1.00 95.12 87 ALA A C 1
ATOM 698 O O . ALA A 1 87 ? 5.061 -3.203 -22.019 1.00 95.12 87 ALA A O 1
ATOM 699 N N . GLU A 1 88 ? 6.917 -3.698 -20.860 1.00 93.62 88 GLU A N 1
ATOM 700 C CA . GLU A 1 88 ? 7.628 -4.337 -21.971 1.00 93.62 88 GLU A CA 1
ATOM 701 C C . GLU A 1 88 ? 6.905 -5.594 -22.478 1.00 93.62 88 GLU A C 1
ATOM 703 O O . GLU A 1 88 ? 6.637 -5.699 -23.675 1.00 93.62 88 GLU A O 1
ATOM 708 N N . ASP A 1 89 ? 6.495 -6.488 -21.571 1.00 95.19 89 ASP A N 1
ATOM 709 C CA . ASP A 1 89 ? 5.736 -7.703 -21.907 1.00 95.19 89 ASP A CA 1
ATOM 710 C C . ASP A 1 89 ? 4.414 -7.374 -22.629 1.00 95.19 89 ASP A C 1
ATOM 712 O O . ASP A 1 89 ? 3.997 -8.081 -23.550 1.00 95.19 89 ASP A O 1
ATOM 716 N N . LEU A 1 90 ? 3.760 -6.277 -22.233 1.00 97.12 90 LEU A N 1
ATOM 717 C CA . LEU A 1 90 ? 2.499 -5.798 -22.807 1.00 97.12 90 LEU A CA 1
ATOM 718 C C . LEU A 1 90 ? 2.674 -4.841 -23.995 1.00 97.12 90 LEU A C 1
ATOM 720 O O . LEU A 1 90 ? 1.672 -4.398 -24.556 1.00 97.12 90 LEU A O 1
ATOM 724 N N . ARG A 1 91 ? 3.914 -4.528 -24.395 1.00 96.81 91 ARG A N 1
ATOM 725 C CA . ARG A 1 91 ? 4.239 -3.554 -25.455 1.00 96.81 91 ARG A CA 1
ATOM 726 C C . ARG A 1 91 ? 3.636 -2.162 -25.216 1.00 96.81 91 ARG A C 1
ATOM 728 O O . ARG A 1 91 ? 3.163 -1.514 -26.146 1.00 96.81 91 ARG A O 1
ATOM 735 N N . VAL A 1 92 ? 3.652 -1.714 -23.965 1.00 96.81 92 VAL A N 1
ATOM 736 C CA . VAL A 1 92 ? 3.321 -0.344 -23.559 1.00 96.81 92 VAL A CA 1
AT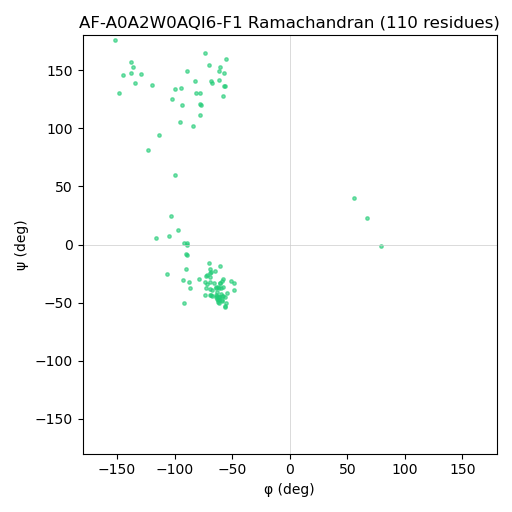OM 737 C C . VAL A 1 92 ? 4.612 0.463 -23.463 1.00 96.81 92 VAL A C 1
ATOM 739 O O . VAL A 1 92 ? 5.593 -0.001 -22.879 1.00 96.81 92 VAL A O 1
ATOM 742 N N . ASP A 1 93 ? 4.601 1.679 -24.007 1.00 96.56 93 ASP A N 1
ATOM 743 C CA . ASP A 1 93 ? 5.756 2.572 -23.954 1.00 96.56 93 ASP A CA 1
ATOM 744 C C . ASP A 1 93 ? 6.207 2.823 -22.510 1.00 96.56 93 ASP A C 1
ATOM 746 O O . ASP A 1 93 ? 5.407 3.066 -21.600 1.00 96.56 93 ASP A O 1
ATOM 750 N N . ARG A 1 94 ? 7.525 2.783 -22.303 1.00 93.31 94 ARG A N 1
ATOM 751 C CA . ARG A 1 94 ? 8.162 3.009 -21.005 1.00 93.31 94 ARG A CA 1
ATOM 752 C C . ARG A 1 94 ? 9.377 3.919 -21.147 1.00 93.31 94 ARG A C 1
ATOM 754 O O . ARG A 1 94 ? 10.031 3.895 -22.190 1.00 93.31 94 ARG A O 1
ATOM 761 N N . PRO A 1 95 ? 9.743 4.676 -20.099 1.00 92.56 95 PRO A N 1
ATOM 762 C CA . PRO A 1 95 ? 11.020 5.370 -20.100 1.00 92.56 95 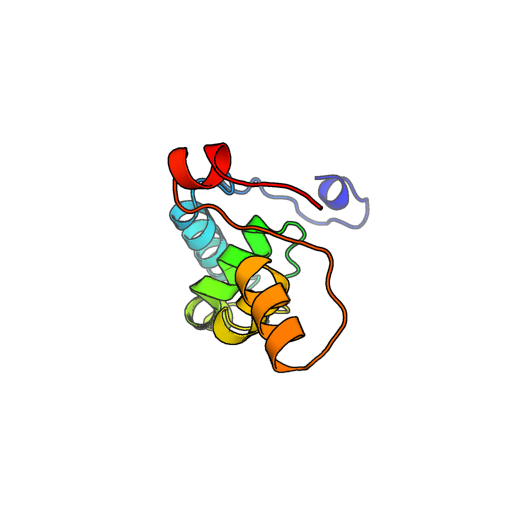PRO A CA 1
ATOM 763 C C . PRO A 1 95 ? 12.175 4.365 -20.207 1.00 92.56 95 PRO A C 1
ATOM 765 O O . PRO A 1 95 ? 12.083 3.217 -19.742 1.00 92.56 95 PRO A O 1
ATOM 768 N N . TRP A 1 96 ? 13.297 4.811 -20.775 1.00 91.19 96 TRP A N 1
ATOM 769 C CA . TRP A 1 96 ? 14.546 4.076 -20.629 1.00 91.19 96 TRP A CA 1
ATOM 770 C C . TRP A 1 96 ? 14.853 3.942 -19.136 1.00 91.19 96 TRP A C 1
ATOM 772 O O . TRP A 1 96 ? 14.774 4.901 -18.368 1.00 91.19 96 TRP A O 1
ATOM 782 N N . THR A 1 97 ? 15.097 2.717 -18.687 1.00 89.75 97 THR A N 1
ATOM 783 C CA . THR A 1 97 ? 15.348 2.421 -17.279 1.00 89.75 97 THR A CA 1
ATOM 784 C C . THR A 1 97 ? 16.293 1.245 -17.191 1.00 89.75 97 THR A C 1
ATOM 786 O O . THR A 1 97 ? 16.046 0.196 -17.788 1.00 89.75 97 THR A O 1
ATOM 789 N N . PHE A 1 98 ? 17.340 1.419 -16.395 1.00 90.19 98 PHE A N 1
ATOM 790 C CA . PHE A 1 98 ? 18.279 0.378 -16.027 1.00 90.19 98 PHE A CA 1
ATOM 791 C C . PHE A 1 98 ? 18.259 0.198 -14.508 1.00 90.19 98 PHE A C 1
ATOM 793 O O . PHE A 1 98 ? 18.177 1.168 -13.755 1.00 90.19 98 PHE A O 1
ATOM 800 N N . CYS A 1 99 ? 18.277 -1.048 -14.040 1.00 90.00 99 CYS A N 1
ATOM 801 C CA . CYS A 1 99 ? 18.210 -1.371 -12.615 1.00 90.00 99 CYS A CA 1
ATOM 802 C C . CYS A 1 99 ? 19.429 -2.208 -12.218 1.00 90.00 99 CYS A C 1
ATOM 804 O O . CYS A 1 99 ? 19.303 -3.438 -12.154 1.00 90.00 99 CYS A O 1
ATOM 806 N N . PRO A 1 100 ? 20.580 -1.552 -11.976 1.00 92.56 100 PRO A N 1
ATOM 807 C CA . PRO A 1 100 ? 21.833 -2.230 -11.673 1.00 92.56 100 PRO A CA 1
ATOM 808 C C . PRO A 1 100 ? 21.699 -3.049 -10.391 1.00 92.56 100 PRO A C 1
ATOM 810 O O . PRO A 1 100 ? 21.058 -2.629 -9.425 1.00 92.56 100 PRO A O 1
ATOM 813 N N . ARG A 1 101 ? 22.315 -4.229 -10.372 1.00 91.50 101 ARG A N 1
ATOM 814 C CA . ARG A 1 101 ? 22.342 -5.122 -9.202 1.00 91.50 101 ARG A CA 1
ATOM 815 C C . ARG A 1 101 ? 23.530 -4.851 -8.289 1.00 91.50 101 ARG A C 1
ATOM 817 O O . ARG A 1 101 ? 23.510 -5.239 -7.125 1.00 91.50 101 ARG A O 1
ATOM 824 N N . ASN A 1 102 ? 24.570 -4.222 -8.822 1.00 95.00 102 ASN A N 1
ATOM 825 C CA . ASN A 1 102 ? 25.806 -3.903 -8.124 1.00 95.00 102 ASN A CA 1
ATOM 826 C C . ASN A 1 102 ? 26.448 -2.645 -8.735 1.00 95.00 102 ASN A C 1
ATOM 828 O O . ASN A 1 102 ? 25.942 -2.074 -9.701 1.00 95.00 102 ASN A O 1
ATOM 832 N N . ARG A 1 103 ? 27.549 -2.191 -8.129 1.00 94.75 103 ARG A N 1
ATOM 833 C CA . ARG A 1 103 ? 28.253 -0.977 -8.561 1.00 94.75 103 ARG A CA 1
ATOM 834 C C . ARG A 1 103 ? 28.956 -1.145 -9.908 1.00 94.75 103 ARG A C 1
ATOM 836 O O . ARG A 1 103 ? 29.014 -0.178 -10.657 1.00 94.75 103 ARG A O 1
ATOM 843 N N . ASP A 1 104 ? 29.432 -2.345 -10.222 1.00 95.50 104 ASP A N 1
ATOM 844 C CA . ASP A 1 104 ? 30.171 -2.614 -11.459 1.00 95.50 104 ASP A CA 1
ATOM 845 C C . ASP A 1 104 ? 29.252 -2.512 -12.685 1.00 95.50 104 ASP A C 1
ATOM 847 O O . ASP A 1 104 ? 29.595 -1.853 -13.662 1.00 95.50 104 ASP A O 1
ATOM 851 N N . GLU A 1 105 ? 28.036 -3.066 -12.602 1.00 94.81 105 GLU A N 1
ATOM 852 C CA . GLU A 1 105 ? 27.001 -2.914 -13.636 1.00 94.81 105 GLU A CA 1
ATOM 853 C C . GLU A 1 105 ? 26.625 -1.451 -13.870 1.00 94.81 105 GLU A C 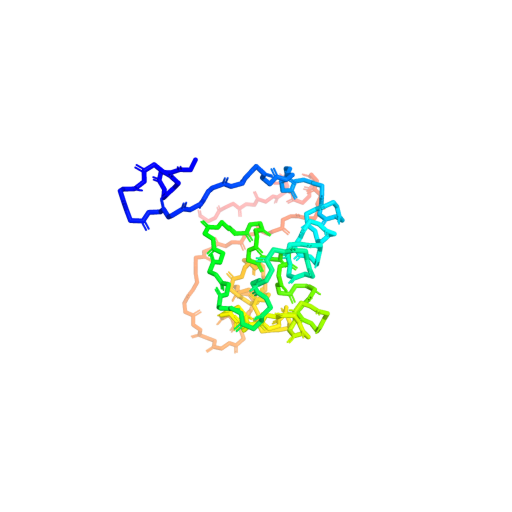1
ATOM 855 O O . GLU A 1 105 ? 26.361 -1.059 -15.002 1.00 94.81 105 GLU A O 1
ATOM 860 N N . LEU A 1 106 ? 26.586 -0.644 -12.806 1.00 94.06 106 LEU A N 1
ATOM 861 C CA . LEU A 1 106 ? 26.331 0.787 -12.931 1.00 94.06 106 LEU A CA 1
ATOM 862 C C . LEU A 1 106 ? 27.510 1.511 -13.600 1.00 94.06 106 LEU A C 1
ATOM 864 O O . LEU A 1 106 ? 27.282 2.410 -14.399 1.00 94.06 106 LEU A O 1
ATOM 868 N N . GLY A 1 107 ? 28.751 1.126 -13.291 1.00 93.44 107 GLY A N 1
ATOM 869 C CA . GLY A 1 107 ? 29.953 1.725 -13.880 1.00 93.44 107 GLY A CA 1
ATOM 870 C C . GLY A 1 107 ? 30.140 1.409 -15.366 1.00 93.44 107 GLY A C 1
ATOM 871 O O . GLY A 1 107 ? 30.725 2.212 -16.084 1.00 93.44 107 GLY A O 1
ATOM 872 N N . ALA A 1 108 ? 29.623 0.270 -15.828 1.00 93.56 108 ALA A N 1
ATOM 873 C CA . ALA A 1 108 ? 29.642 -0.137 -17.234 1.00 93.56 108 ALA A CA 1
ATOM 874 C C . ALA A 1 108 ? 28.419 0.348 -18.038 1.00 93.56 108 ALA A C 1
ATOM 876 O O . ALA A 1 108 ? 28.285 0.005 -19.212 1.00 93.56 108 ALA A O 1
ATOM 877 N N . LEU A 1 109 ? 27.496 1.087 -17.414 1.00 92.69 109 LEU A N 1
ATOM 878 C CA . LEU A 1 109 ? 26.258 1.511 -18.057 1.00 92.69 109 LEU A CA 1
ATOM 879 C C . LEU A 1 109 ? 26.502 2.675 -19.021 1.00 92.69 109 LEU A C 1
ATOM 881 O O . LEU A 1 109 ? 26.876 3.769 -18.602 1.00 92.69 109 LEU A O 1
ATOM 885 N N . GLU A 1 110 ? 26.177 2.466 -20.292 1.00 89.94 110 GLU A N 1
ATOM 886 C CA . GLU A 1 110 ? 26.058 3.540 -21.275 1.00 89.94 110 GLU A CA 1
ATOM 887 C C . GLU A 1 110 ? 24.597 4.002 -21.349 1.00 89.94 110 GLU A C 1
ATOM 889 O O . GLU A 1 110 ? 23.685 3.216 -21.625 1.00 89.94 110 GLU A O 1
ATOM 894 N N . CYS A 1 111 ? 24.367 5.280 -21.045 1.00 87.31 111 CYS A N 1
ATOM 895 C CA . CYS A 1 111 ? 23.053 5.900 -21.180 1.00 87.31 111 CYS A CA 1
ATOM 896 C C . CYS A 1 111 ? 22.822 6.327 -22.642 1.00 87.31 111 CYS A C 1
ATOM 898 O O . CYS A 1 111 ? 23.768 6.810 -23.268 1.00 87.31 111 CYS A O 1
ATOM 900 N N . PRO A 1 112 ? 21.597 6.166 -23.174 1.00 84.62 112 PRO A N 1
ATOM 901 C CA . PRO A 1 112 ? 21.226 6.658 -24.498 1.00 84.62 112 PRO A CA 1
ATOM 902 C C . PRO A 1 112 ? 21.202 8.189 -24.583 1.00 84.62 112 PRO A C 1
ATOM 904 O O . PRO A 1 112 ? 21.078 8.853 -23.525 1.00 84.62 112 PRO A O 1
#

Sequence (112 aa):
MLGAASRYATRSLSSPSSEESRKQLDFLVNLAIKEGVAGWAVFPTSDDTVMLIARHHALLSEFYRLTTPHWKVLRWGCDKRLLYRLAEDLRVDRPWTFCPRNRDELGALECP

Mean predicted aligned error: 5.02 Å

Radius of gyration: 18.8 Å; Cα contacts (8 Å, |Δi|>4): 91; chains: 1; bounding box: 45×32×48 Å

Foldseek 3Di:
DVVCVDPPNPDDDDADDLVCLVSNVVVLVCCLVPVVCFAEEDDDDDPSVLQSCQCCVVVNVRGYDYPHHHCVVCVLVNPPVNVVVVCVVVVHDDPDDDDDPDPVSVVPDDDD

pLDDT: mean 91.98, std 6.28, range [60.94, 98.06]

Secondary structure (DSSP, 8-state):
--GGGSTT-----PPPPTT-HHHHHHHHHHHHHHSS-TTPEE---SHHHHHHHHHTHHHHHTTSEESSPPHHHHHHHH-HHHHHHHHHHTT---------SSHHHHHTPPP-

Solvent-accessible surface area (backbone atoms only — not comparable to full-atom values): 7007 Å² total; per-residue (Å²): 117,74,69,63,73,35,94,82,46,89,75,77,80,91,73,66,58,80,89,42,55,68,59,38,49,52,48,54,55,48,42,27,72,74,68,73,47,52,65,39,76,51,80,69,90,46,70,68,51,45,51,52,47,13,70,42,30,76,69,49,51,77,41,29,40,68,75,63,59,48,38,90,61,45,44,48,78,73,36,63,71,52,32,52,50,51,28,54,78,68,72,43,93,70,78,92,80,83,84,65,91,50,71,66,58,52,72,72,59,80,81,132

Nearest PDB structures (foldseek):
  5h80-assembly1_A  TM=6.379E-01  e=3.897E+00  Deinococcus radiodurans
  7vai-assembly1_H  TM=3.025E-01  e=5.725E+00  Thermus thermophilus HB8
  8tef-assembly1_B  TM=2.821E-01  e=7.398E+00  Flavobacterium johnsoniae UW101